Protein AF-A0A3Q3EG33-F1 (afdb_monomer)

Structure (mmCIF, N/CA/C/O backbone):
data_AF-A0A3Q3EG33-F1
#
_entry.id   AF-A0A3Q3EG33-F1
#
loop_
_atom_site.group_PDB
_atom_site.id
_atom_site.type_symbol
_atom_site.label_atom_id
_atom_site.label_alt_id
_atom_site.label_comp_id
_atom_site.label_asym_id
_atom_site.label_entity_id
_atom_site.label_seq_id
_atom_site.pdbx_PDB_ins_code
_atom_site.Cartn_x
_atom_site.Cartn_y
_atom_site.Cartn_z
_atom_site.occupancy
_atom_site.B_iso_or_equiv
_atom_site.auth_seq_id
_atom_site.auth_comp_id
_atom_site.auth_asym_id
_atom_site.auth_atom_id
_atom_site.pdbx_PDB_model_num
ATOM 1 N N . LEU A 1 1 ? 3.461 -6.370 4.558 1.00 86.25 1 LEU A N 1
ATOM 2 C CA . LEU A 1 1 ? 4.680 -6.241 3.733 1.00 86.25 1 LEU A CA 1
ATOM 3 C C . LEU A 1 1 ? 4.236 -5.823 2.349 1.00 86.25 1 LEU A C 1
ATOM 5 O O . LEU A 1 1 ? 3.315 -6.445 1.840 1.00 86.25 1 LEU A O 1
ATOM 9 N N . PHE A 1 2 ? 4.838 -4.796 1.767 1.00 89.56 2 PHE A N 1
ATOM 10 C CA . PHE A 1 2 ? 4.526 -4.351 0.405 1.00 89.56 2 PHE A CA 1
ATOM 11 C C . PHE A 1 2 ? 5.793 -3.820 -0.266 1.00 89.56 2 PHE A C 1
ATOM 13 O O . PHE A 1 2 ? 6.790 -3.593 0.417 1.00 89.56 2 PHE A O 1
ATOM 20 N N . CYS A 1 3 ? 5.762 -3.630 -1.583 1.00 91.69 3 CYS A N 1
ATOM 21 C CA . CYS A 1 3 ? 6.906 -3.127 -2.339 1.00 91.69 3 CYS A CA 1
ATOM 22 C C . CYS A 1 3 ? 6.561 -1.826 -3.065 1.00 91.69 3 CYS A C 1
ATOM 24 O O . CYS A 1 3 ? 5.438 -1.669 -3.550 1.00 91.69 3 CYS A O 1
ATOM 26 N N . THR A 1 4 ? 7.535 -0.926 -3.169 1.00 93.69 4 THR A N 1
ATOM 27 C CA . THR A 1 4 ? 7.480 0.271 -4.019 1.00 93.69 4 THR A CA 1
ATOM 28 C C . THR A 1 4 ? 8.544 0.204 -5.110 1.00 93.69 4 THR A C 1
ATOM 30 O O . THR A 1 4 ? 9.590 -0.424 -4.930 1.00 93.69 4 THR A O 1
ATOM 33 N N . LEU A 1 5 ? 8.281 0.855 -6.243 1.00 94.62 5 LEU A N 1
ATOM 34 C CA . LEU A 1 5 ? 9.214 0.964 -7.364 1.00 94.62 5 LEU A CA 1
ATOM 35 C C . LEU A 1 5 ? 9.957 2.303 -7.323 1.00 94.62 5 LEU A C 1
ATOM 37 O O . LEU A 1 5 ? 9.344 3.361 -7.176 1.00 94.62 5 LEU A O 1
ATOM 41 N N . ASN A 1 6 ? 11.280 2.257 -7.476 1.00 94.75 6 ASN A N 1
ATOM 42 C CA . ASN A 1 6 ? 12.183 3.406 -7.614 1.00 94.75 6 ASN A CA 1
ATOM 43 C C . ASN A 1 6 ? 12.183 4.399 -6.438 1.00 94.75 6 ASN A C 1
ATOM 45 O O . ASN A 1 6 ? 12.642 5.532 -6.569 1.00 94.75 6 ASN A O 1
ATOM 49 N N . THR A 1 7 ? 11.687 3.992 -5.268 1.00 94.12 7 THR A N 1
ATOM 50 C CA . THR A 1 7 ? 11.718 4.812 -4.055 1.00 94.12 7 THR A CA 1
ATOM 51 C C . THR A 1 7 ? 11.705 3.957 -2.794 1.00 94.12 7 THR A C 1
ATOM 53 O O . THR A 1 7 ? 10.902 3.036 -2.670 1.00 94.12 7 THR A O 1
ATOM 56 N N . HIS A 1 8 ? 12.561 4.301 -1.830 1.00 92.31 8 HIS A N 1
ATOM 57 C CA . HIS A 1 8 ? 12.539 3.740 -0.474 1.00 92.31 8 HIS A CA 1
ATOM 58 C C . HIS A 1 8 ? 11.489 4.414 0.421 1.00 92.31 8 HIS A C 1
ATOM 60 O O . HIS A 1 8 ? 11.266 3.978 1.548 1.00 92.31 8 HIS A O 1
ATOM 66 N N . LYS A 1 9 ? 10.872 5.513 -0.034 1.00 92.19 9 LYS A N 1
ATOM 67 C CA . LYS A 1 9 ? 9.797 6.182 0.703 1.00 92.19 9 LYS A CA 1
ATOM 68 C C . LYS A 1 9 ? 8.511 5.373 0.565 1.00 92.19 9 LYS A C 1
ATOM 70 O O . LYS A 1 9 ? 8.274 4.736 -0.459 1.00 92.19 9 LYS A O 1
ATOM 75 N N . ILE A 1 10 ? 7.665 5.432 1.590 1.00 88.19 10 ILE A N 1
ATOM 76 C CA . ILE A 1 10 ? 6.323 4.846 1.549 1.00 88.19 10 ILE A CA 1
ATOM 77 C C . ILE A 1 10 ? 5.439 5.751 0.682 1.00 88.19 10 ILE A C 1
ATOM 79 O O . ILE A 1 10 ? 4.772 6.653 1.182 1.00 88.19 10 ILE A O 1
ATOM 83 N N . ASP A 1 11 ? 5.498 5.532 -0.628 1.00 88.56 11 ASP A N 1
ATOM 84 C CA . ASP A 1 11 ? 4.695 6.215 -1.637 1.00 88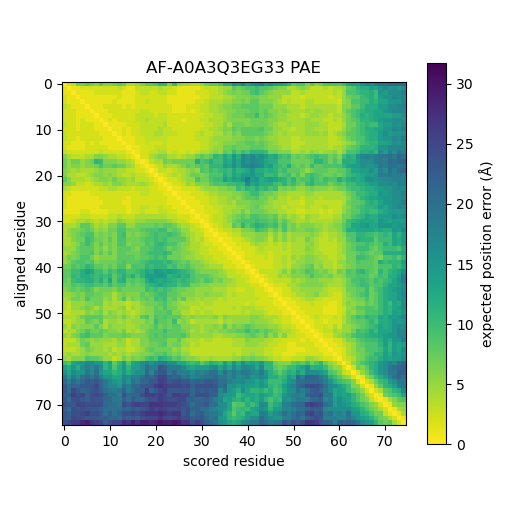.56 11 ASP A CA 1
ATOM 85 C C . ASP A 1 11 ? 3.709 5.215 -2.256 1.00 88.56 11 ASP A C 1
ATOM 87 O O . ASP A 1 11 ? 4.093 4.291 -2.977 1.00 88.56 11 ASP A O 1
ATOM 91 N N . MET A 1 12 ? 2.425 5.383 -1.933 1.00 85.12 12 MET A N 1
ATOM 92 C CA . MET A 1 12 ? 1.360 4.465 -2.346 1.00 85.12 12 MET A CA 1
ATOM 93 C C . MET A 1 12 ? 1.007 4.568 -3.836 1.00 85.12 12 MET A C 1
ATOM 95 O O . MET A 1 12 ? 0.377 3.645 -4.364 1.00 85.12 12 MET A O 1
ATOM 99 N N . ASP A 1 13 ? 1.436 5.634 -4.518 1.00 86.88 13 ASP A N 1
ATOM 100 C CA . ASP A 1 13 ? 1.298 5.778 -5.971 1.00 86.88 13 ASP A CA 1
ATOM 101 C C . ASP A 1 13 ? 2.394 5.003 -6.716 1.00 86.88 13 ASP A C 1
ATOM 103 O O . ASP A 1 13 ? 2.207 4.592 -7.860 1.00 86.88 13 ASP A O 1
ATOM 107 N N . LYS A 1 14 ? 3.518 4.729 -6.042 1.00 90.06 14 LYS A N 1
ATOM 108 C CA . LYS A 1 14 ? 4.624 3.889 -6.528 1.00 90.06 14 LYS A CA 1
ATOM 109 C C . LYS A 1 14 ? 4.536 2.439 -6.049 1.00 90.06 14 LYS A C 1
ATOM 111 O O . LYS A 1 14 ? 5.526 1.711 -6.127 1.00 90.06 14 LYS A O 1
ATOM 116 N N . LEU A 1 15 ? 3.379 2.009 -5.542 1.00 89.69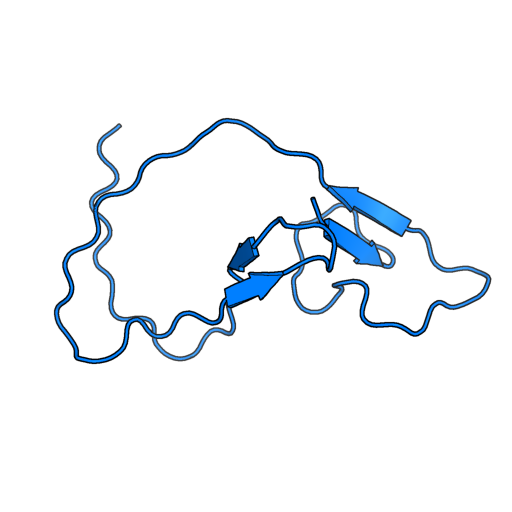 15 LEU A N 1
ATOM 117 C CA . LEU A 1 15 ? 3.148 0.628 -5.121 1.00 89.69 15 LEU A CA 1
ATOM 118 C C . LEU A 1 15 ? 3.314 -0.333 -6.307 1.00 89.69 15 LEU A C 1
ATOM 120 O O . LEU A 1 15 ? 2.793 -0.084 -7.395 1.00 89.69 15 LEU A O 1
ATOM 124 N N . LEU A 1 16 ? 3.990 -1.457 -6.078 1.00 88.31 16 LEU A N 1
ATOM 125 C C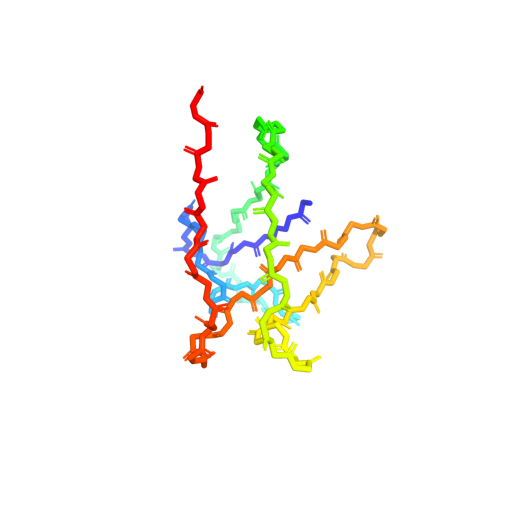A . LEU A 1 16 ? 4.129 -2.522 -7.065 1.00 88.31 16 LEU A CA 1
ATOM 126 C C . LEU A 1 16 ? 2.744 -3.055 -7.477 1.00 88.31 16 LEU A C 1
ATOM 128 O O . LEU A 1 16 ? 2.038 -3.636 -6.656 1.00 88.31 16 LEU A O 1
ATOM 132 N N . GLY A 1 17 ? 2.352 -2.831 -8.734 1.00 82.25 17 GLY A N 1
ATOM 133 C CA . GLY A 1 17 ? 0.998 -3.123 -9.227 1.00 82.25 17 GLY A CA 1
ATOM 134 C C . GLY A 1 17 ? 0.878 -4.278 -10.228 1.00 82.25 17 GLY A C 1
ATOM 135 O O . GLY A 1 17 ? -0.231 -4.746 -10.456 1.00 82.25 17 GLY A O 1
ATOM 136 N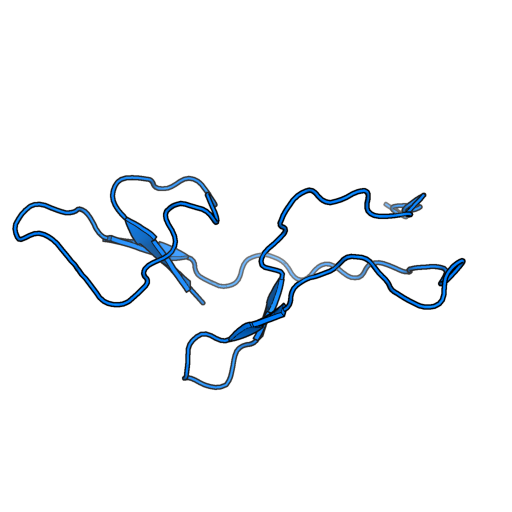 N . GLY A 1 18 ? 1.984 -4.744 -10.824 1.00 77.44 18 GLY A N 1
ATOM 137 C CA . GLY A 1 18 ? 1.992 -5.890 -11.751 1.00 77.44 18 GLY A CA 1
ATOM 138 C C . GLY A 1 18 ? 2.860 -5.716 -13.000 1.00 77.44 18 GLY A C 1
ATOM 139 O O . GLY A 1 18 ? 3.242 -6.707 -13.611 1.00 77.44 18 GLY A O 1
ATOM 140 N N . GLN A 1 19 ? 3.222 -4.482 -13.354 1.00 82.88 19 GLN A N 1
ATOM 141 C CA . GLN A 1 19 ? 4.245 -4.198 -14.366 1.00 82.88 19 GLN A CA 1
ATOM 142 C C . GLN A 1 19 ? 5.528 -3.726 -13.680 1.00 82.88 19 GLN A C 1
ATOM 144 O O . GLN A 1 19 ? 5.466 -2.951 -12.724 1.00 82.88 19 GLN A O 1
ATOM 149 N N . ILE A 1 20 ? 6.666 -4.233 -14.153 1.00 90.00 20 ILE A N 1
ATOM 150 C CA . ILE A 1 20 ? 8.009 -3.947 -13.637 1.00 90.00 20 ILE A CA 1
ATOM 151 C C . ILE A 1 20 ? 8.923 -3.757 -14.848 1.00 90.00 20 ILE A C 1
ATOM 153 O O . ILE A 1 20 ? 8.988 -4.635 -15.711 1.00 90.00 20 ILE A O 1
ATOM 157 N N . GLY A 1 21 ? 9.599 -2.615 -14.929 1.00 90.50 21 GLY A N 1
ATOM 158 C CA . GLY A 1 21 ? 10.634 -2.362 -15.924 1.00 90.50 21 GLY A CA 1
ATOM 159 C C . GLY A 1 21 ? 11.927 -3.110 -15.595 1.00 90.50 21 GLY A C 1
ATOM 160 O O . GLY A 1 21 ? 12.234 -3.360 -14.433 1.00 90.50 21 GLY A O 1
ATOM 161 N N . LEU A 1 22 ? 12.715 -3.443 -16.620 1.00 87.56 22 LEU A N 1
ATOM 162 C CA . LEU A 1 22 ? 13.985 -4.171 -16.460 1.00 87.56 22 LEU A CA 1
ATOM 163 C C . LEU A 1 22 ? 15.016 -3.439 -15.578 1.00 87.56 22 LEU A C 1
ATOM 165 O O . LEU A 1 22 ? 15.900 -4.084 -15.024 1.00 87.56 22 LEU A O 1
ATOM 169 N N . GLU A 1 23 ? 14.892 -2.121 -15.431 1.00 92.75 23 GLU A N 1
ATOM 170 C CA . GLU A 1 23 ? 1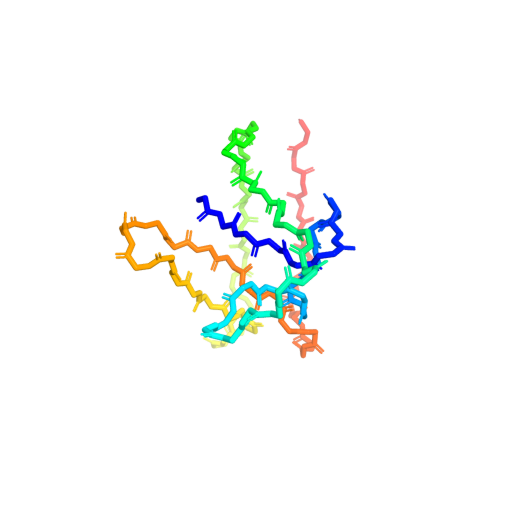5.804 -1.270 -14.654 1.00 92.75 23 GLU A CA 1
ATOM 171 C C . GLU A 1 23 ? 15.145 -0.679 -13.396 1.00 92.75 23 GLU A C 1
ATOM 173 O O . GLU A 1 23 ? 15.714 0.197 -12.744 1.00 92.75 23 GLU A O 1
ATOM 178 N N . ASP A 1 24 ? 13.943 -1.143 -13.037 1.00 92.69 24 ASP A N 1
ATOM 179 C CA . ASP A 1 24 ? 13.270 -0.658 -11.838 1.00 92.69 24 ASP A CA 1
ATOM 180 C C . ASP A 1 24 ? 13.939 -1.206 -10.571 1.00 92.69 24 ASP A C 1
ATOM 182 O O . ASP A 1 24 ? 14.123 -2.413 -10.390 1.00 92.69 24 ASP A O 1
ATOM 186 N N . PHE A 1 25 ? 14.222 -0.315 -9.626 1.00 95.06 25 PHE A N 1
ATOM 187 C CA . PHE A 1 25 ? 14.641 -0.701 -8.286 1.00 95.06 25 PHE A CA 1
ATOM 188 C C . PHE A 1 25 ? 13.425 -1.047 -7.434 1.00 95.06 25 PHE A C 1
ATOM 190 O O . PHE A 1 25 ? 12.519 -0.232 -7.250 1.00 95.06 25 PHE A O 1
ATOM 197 N N . ILE A 1 26 ? 13.430 -2.242 -6.850 1.00 94.94 26 ILE A N 1
ATOM 198 C CA . ILE A 1 26 ? 12.365 -2.697 -5.957 1.00 94.94 26 ILE A CA 1
ATOM 199 C C . ILE A 1 26 ? 12.779 -2.440 -4.511 1.00 94.94 26 ILE A C 1
ATOM 201 O O . ILE A 1 26 ? 13.801 -2.940 -4.042 1.00 94.94 26 ILE A O 1
ATOM 205 N N . PHE A 1 27 ? 11.944 -1.709 -3.779 1.00 94.56 27 PHE A N 1
ATOM 206 C CA . PHE A 1 27 ? 12.111 -1.483 -2.349 1.00 94.56 27 PHE A CA 1
ATOM 207 C C . PHE A 1 27 ? 11.047 -2.261 -1.582 1.00 94.56 27 PHE A C 1
ATOM 209 O O . PHE A 1 27 ? 9.853 -1.988 -1.709 1.00 94.56 27 PHE A O 1
ATOM 216 N N . ALA A 1 28 ? 11.479 -3.238 -0.785 1.00 93.06 28 ALA A N 1
ATOM 217 C CA . ALA A 1 28 ? 10.595 -4.041 0.050 1.00 93.06 28 ALA A CA 1
ATOM 218 C C . ALA A 1 28 ? 10.421 -3.406 1.437 1.00 93.06 28 ALA A C 1
ATOM 220 O O . ALA A 1 28 ? 11.390 -3.170 2.159 1.00 93.06 28 ALA A O 1
ATOM 221 N N . HIS A 1 29 ? 9.170 -3.181 1.835 1.00 91.56 29 HIS A N 1
ATOM 222 C CA . HIS A 1 29 ? 8.803 -2.617 3.131 1.00 91.56 29 HIS A CA 1
ATOM 223 C C . HIS A 1 29 ? 8.377 -3.722 4.092 1.00 91.56 29 HIS A C 1
ATOM 225 O O . HIS A 1 29 ? 7.363 -4.408 3.896 1.00 91.56 29 HIS A O 1
ATOM 231 N N . ILE A 1 30 ? 9.157 -3.875 5.159 1.00 89.94 30 ILE A N 1
ATOM 232 C CA . ILE A 1 30 ? 8.899 -4.826 6.240 1.00 89.94 30 ILE A CA 1
ATOM 233 C C . ILE A 1 30 ? 8.017 -4.213 7.333 1.00 89.94 30 ILE A C 1
ATOM 235 O O . ILE A 1 30 ? 7.804 -3.002 7.385 1.00 89.94 30 ILE A O 1
ATOM 239 N N . LYS A 1 31 ? 7.460 -5.058 8.209 1.00 85.50 31 LYS A N 1
ATOM 240 C CA . LYS A 1 31 ? 6.685 -4.577 9.360 1.00 85.50 31 LYS A CA 1
ATOM 241 C C . LYS A 1 31 ? 7.596 -3.757 10.280 1.00 85.50 31 LYS A C 1
ATOM 243 O O . LYS A 1 31 ? 8.639 -4.246 10.698 1.00 85.50 31 LYS A O 1
ATOM 248 N N . GLY A 1 32 ? 7.177 -2.5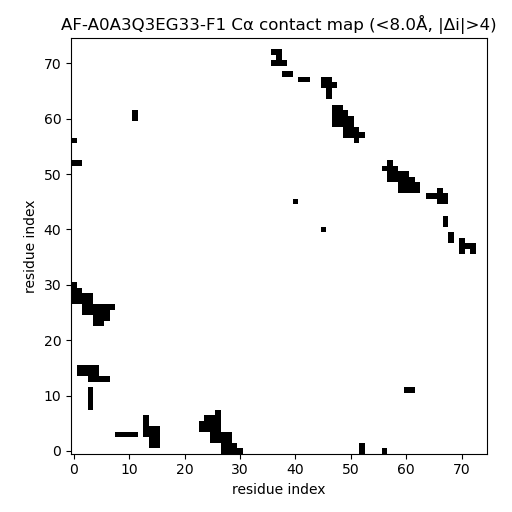31 10.583 1.00 83.94 32 GLY A N 1
ATOM 249 C CA . GLY A 1 32 ? 7.802 -1.693 11.603 1.00 83.94 32 GLY A CA 1
ATOM 250 C C . GLY A 1 32 ? 7.199 -1.926 12.990 1.00 83.94 32 GLY A C 1
ATOM 251 O O . GLY A 1 32 ? 6.620 -2.974 13.277 1.00 83.94 32 GLY A O 1
ATOM 252 N N . ILE A 1 33 ? 7.305 -0.907 13.839 1.00 89.31 33 ILE A N 1
ATOM 253 C CA . ILE A 1 33 ? 6.747 -0.901 15.196 1.00 89.31 33 ILE A CA 1
ATOM 254 C C . ILE A 1 33 ? 5.213 -0.953 15.137 1.00 89.31 33 ILE A C 1
ATOM 256 O O . ILE A 1 33 ? 4.591 -0.226 14.356 1.00 89.31 33 ILE A O 1
ATOM 260 N N . LYS A 1 34 ? 4.604 -1.793 15.984 1.00 87.19 34 LYS A N 1
ATOM 261 C CA . LYS A 1 34 ? 3.146 -1.856 16.146 1.00 87.19 34 LYS A CA 1
ATOM 262 C C . LYS A 1 34 ? 2.639 -0.516 16.686 1.00 87.19 34 LYS A C 1
ATOM 264 O O . LYS A 1 34 ? 3.146 -0.024 17.688 1.00 87.19 34 LYS A O 1
ATOM 269 N N . LYS A 1 35 ? 1.638 0.058 16.022 1.00 86.19 35 LYS A N 1
ATOM 270 C CA . LYS A 1 35 ? 0.917 1.247 16.484 1.00 86.19 35 LYS A CA 1
ATOM 271 C C . LYS A 1 35 ? -0.540 0.876 16.694 1.00 86.19 35 LYS A C 1
ATOM 273 O O . LYS A 1 35 ? -1.116 0.188 15.854 1.00 86.19 35 LYS A O 1
ATOM 278 N N . GLU A 1 36 ? -1.107 1.344 17.792 1.00 88.44 36 GLU A N 1
ATOM 279 C CA . GLU A 1 36 ? -2.530 1.236 18.094 1.00 88.44 36 GLU A CA 1
ATOM 280 C C . GLU A 1 36 ? -3.100 2.653 18.095 1.00 88.44 36 GLU A C 1
ATOM 282 O O . GLU A 1 36 ? -2.471 3.578 18.606 1.00 88.44 36 GLU A O 1
ATOM 287 N N . VAL A 1 37 ? -4.229 2.841 17.413 1.00 86.19 37 VAL A N 1
ATOM 288 C CA . VA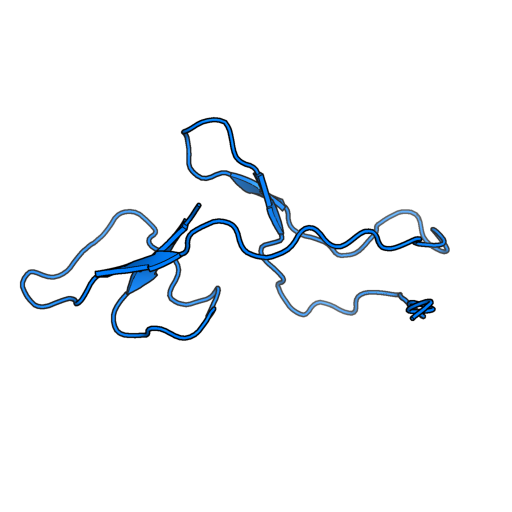L A 1 37 ? -4.884 4.143 17.261 1.00 86.19 37 VAL A CA 1
ATOM 289 C C . VAL A 1 37 ? -6.371 3.932 17.480 1.00 86.19 37 VAL A C 1
ATOM 291 O O . VAL A 1 37 ? -6.978 3.092 16.815 1.00 86.19 37 VAL A O 1
ATOM 294 N N . GLU A 1 38 ? -6.946 4.698 18.400 1.00 87.50 38 GLU A N 1
ATOM 295 C CA . GLU A 1 38 ? -8.390 4.760 18.596 1.00 87.50 38 GLU A CA 1
ATOM 296 C C . GLU A 1 38 ? -9.007 5.760 17.621 1.00 87.50 38 GLU A C 1
ATOM 298 O O . GLU A 1 38 ? -8.453 6.828 17.350 1.00 87.50 38 GLU A O 1
ATOM 303 N N . ILE A 1 39 ? -10.156 5.389 17.061 1.00 82.19 39 ILE A N 1
ATOM 304 C CA . ILE A 1 39 ? -10.822 6.147 16.010 1.00 82.19 39 ILE A CA 1
ATOM 305 C C . ILE A 1 39 ? -12.306 6.284 16.364 1.00 82.19 39 ILE A C 1
ATOM 307 O O . ILE A 1 39 ? -12.993 5.281 16.555 1.00 82.19 39 ILE A O 1
ATOM 311 N N . TYR A 1 40 ? -12.810 7.520 16.412 1.00 86.94 40 TYR A N 1
ATOM 312 C CA . TYR A 1 40 ? -14.240 7.797 16.554 1.00 86.94 40 TYR A CA 1
ATOM 313 C C . TYR A 1 40 ? -14.904 7.844 15.176 1.00 86.94 40 TYR A C 1
ATOM 315 O O . TYR A 1 40 ? -14.535 8.659 14.333 1.00 86.94 40 TYR A O 1
ATOM 323 N N . LYS A 1 41 ? -15.888 6.971 14.939 1.00 82.94 41 LYS A N 1
ATOM 324 C CA . LYS A 1 41 ? -16.647 6.941 13.686 1.00 82.94 41 LYS A CA 1
ATOM 325 C C . LYS A 1 41 ? -17.758 7.997 13.725 1.00 82.94 41 LYS A C 1
ATOM 327 O O . LYS A 1 41 ? -18.824 7.744 14.275 1.00 82.94 41 LYS A O 1
ATOM 332 N N . SER A 1 42 ? -17.495 9.167 13.147 1.00 82.81 42 SER A N 1
ATOM 333 C CA . SER A 1 42 ? -18.452 10.281 13.039 1.00 82.81 42 SER A CA 1
ATOM 334 C C . SER A 1 42 ? -19.353 10.214 11.803 1.00 82.81 42 SER A C 1
ATOM 336 O O . SER A 1 42 ? -20.393 10.864 11.779 1.00 82.81 42 SER A O 1
ATOM 338 N N . GLU A 1 43 ? -18.968 9.436 10.791 1.00 85.38 43 GLU A N 1
ATOM 339 C CA . GLU A 1 43 ? -19.674 9.301 9.511 1.00 85.38 43 GLU A CA 1
ATOM 340 C C . GLU A 1 43 ? -19.823 7.828 9.109 1.00 85.38 43 GLU A C 1
ATOM 342 O O . GLU A 1 43 ? -19.124 6.949 9.621 1.00 85.38 43 GLU A O 1
ATOM 347 N N . ASP A 1 44 ? -20.712 7.542 8.153 1.00 82.31 44 ASP A N 1
ATOM 348 C CA . ASP A 1 44 ? -20.985 6.176 7.688 1.00 82.31 44 ASP A CA 1
ATOM 349 C C . ASP A 1 44 ? -19.762 5.502 7.048 1.00 82.31 44 ASP A C 1
ATOM 351 O O . ASP A 1 44 ? -19.553 4.293 7.226 1.00 82.31 44 ASP A O 1
ATOM 355 N N . ALA A 1 45 ? -18.922 6.290 6.370 1.00 81.88 45 ALA A N 1
ATOM 356 C CA . ALA A 1 45 ? -17.695 5.852 5.719 1.00 81.88 45 ALA A CA 1
ATOM 357 C C . ALA A 1 45 ? -16.455 6.492 6.361 1.00 81.88 45 ALA A C 1
ATOM 359 O O . ALA A 1 45 ? -16.431 7.674 6.671 1.00 81.88 45 ALA A O 1
ATOM 360 N N . LEU A 1 46 ? -15.383 5.708 6.499 1.00 82.25 46 LEU A N 1
ATOM 361 C CA . LEU A 1 46 ? -14.112 6.170 7.074 1.00 82.25 46 LEU A CA 1
ATOM 362 C C . LEU A 1 46 ? -13.213 6.908 6.063 1.00 82.25 46 LEU A C 1
ATOM 364 O O . LEU A 1 46 ? -12.136 7.369 6.430 1.00 82.25 46 LEU A O 1
ATOM 368 N N . GLY A 1 47 ? -13.578 6.924 4.777 1.00 81.00 47 GLY A N 1
ATOM 369 C CA . GLY A 1 47 ? -12.728 7.458 3.703 1.00 81.00 47 GLY A CA 1
ATOM 370 C C . GLY A 1 47 ? -11.417 6.685 3.483 1.00 81.00 47 GLY A C 1
ATOM 371 O O . GLY A 1 47 ? -10.496 7.187 2.843 1.00 81.00 47 GLY A O 1
ATOM 372 N N . LEU A 1 48 ? -11.296 5.464 4.014 1.00 83.62 48 LEU A N 1
ATOM 373 C CA . LEU A 1 48 ? -10.095 4.637 3.890 1.00 83.62 48 LEU A CA 1
ATOM 374 C C . LEU A 1 48 ? -10.240 3.638 2.743 1.00 83.62 48 LEU A C 1
ATOM 376 O O . LEU A 1 48 ? -11.257 2.961 2.621 1.00 83.62 48 LEU A O 1
ATOM 380 N N . THR A 1 49 ? -9.184 3.487 1.946 1.00 85.25 49 THR A N 1
ATOM 381 C CA . THR A 1 49 ? -9.049 2.354 1.023 1.00 85.25 49 THR A CA 1
ATOM 382 C C . THR A 1 49 ? -8.077 1.345 1.624 1.00 85.25 49 THR A C 1
ATOM 384 O O . THR A 1 49 ? -6.955 1.695 1.992 1.00 85.25 49 THR A O 1
ATOM 387 N N . ILE A 1 50 ? -8.508 0.091 1.738 1.00 87.62 50 ILE A N 1
ATOM 388 C CA . ILE A 1 50 ? -7.698 -1.029 2.229 1.00 87.62 50 ILE A CA 1
ATOM 389 C C . ILE A 1 50 ? -7.349 -1.910 1.030 1.00 87.62 50 ILE A C 1
ATOM 391 O O . ILE A 1 50 ? -8.189 -2.154 0.170 1.00 87.62 50 ILE A O 1
ATOM 395 N N . THR A 1 51 ? -6.106 -2.368 0.968 1.00 87.69 51 THR A N 1
ATOM 396 C CA . THR A 1 51 ? -5.604 -3.304 -0.042 1.00 87.69 51 THR A CA 1
ATOM 397 C C . THR A 1 51 ? -4.803 -4.393 0.656 1.00 87.69 51 THR A C 1
ATOM 399 O O . THR A 1 51 ? -4.343 -4.197 1.778 1.00 87.69 51 THR A O 1
ATOM 402 N N . ASP A 1 52 ? -4.592 -5.528 0.010 1.00 88.56 52 ASP A N 1
ATOM 403 C CA . ASP A 1 52 ? -3.695 -6.570 0.498 1.00 88.56 52 ASP A CA 1
ATOM 404 C C . ASP A 1 52 ? -2.520 -6.803 -0.456 1.00 88.56 52 ASP A C 1
ATOM 406 O O . ASP A 1 52 ? -2.443 -6.226 -1.541 1.00 88.56 52 ASP A O 1
ATOM 410 N N . ASN A 1 53 ? -1.550 -7.593 0.001 1.00 86.81 53 ASN A N 1
ATOM 411 C CA . ASN A 1 53 ? -0.367 -7.970 -0.769 1.00 86.81 53 ASN A CA 1
ATOM 412 C C . ASN A 1 53 ? -0.464 -9.373 -1.402 1.00 86.81 53 ASN A C 1
ATOM 414 O O . ASN A 1 53 ? 0.570 -9.944 -1.742 1.00 86.81 53 ASN A O 1
ATOM 418 N N . GLY A 1 54 ? -1.655 -9.976 -1.471 1.00 83.56 54 GLY A N 1
ATOM 419 C CA . GLY A 1 54 ? -1.877 -11.334 -1.973 1.00 83.56 54 GLY A CA 1
ATOM 420 C C . GLY A 1 54 ? -1.341 -12.457 -1.077 1.00 83.56 54 GLY A C 1
ATOM 421 O O . GLY A 1 54 ? -1.414 -13.622 -1.452 1.00 83.56 54 GLY A O 1
ATOM 422 N N . ALA A 1 55 ? -0.800 -12.135 0.104 1.00 87.25 55 ALA A N 1
ATOM 423 C CA . ALA A 1 55 ? -0.149 -13.086 1.012 1.00 87.25 55 ALA A CA 1
ATOM 424 C C . ALA A 1 55 ? -0.671 -12.971 2.457 1.00 87.25 55 ALA A C 1
ATOM 426 O O . ALA A 1 55 ? 0.067 -13.181 3.420 1.00 87.25 55 ALA A O 1
ATOM 427 N N . GLY A 1 56 ? -1.942 -12.586 2.613 1.00 87.00 56 GLY A N 1
ATOM 428 C CA . GLY A 1 56 ? -2.617 -12.518 3.914 1.00 87.00 56 GLY A CA 1
ATOM 429 C C . GLY A 1 56 ? -2.298 -11.275 4.751 1.00 87.00 56 GLY A C 1
ATOM 430 O O . GLY A 1 56 ? -2.630 -11.243 5.935 1.00 87.00 56 GLY A O 1
ATOM 431 N N . TYR A 1 57 ? -1.675 -10.242 4.170 1.00 87.50 57 TYR A N 1
ATOM 432 C CA . TYR A 1 57 ? -1.441 -8.968 4.854 1.00 87.50 57 TYR A CA 1
ATOM 433 C C . TYR A 1 57 ? -2.176 -7.818 4.170 1.00 87.50 57 TYR A C 1
ATOM 435 O O . TYR A 1 57 ? -1.772 -7.366 3.100 1.00 87.50 57 TYR A O 1
ATOM 443 N N . ALA A 1 58 ? -3.202 -7.301 4.846 1.00 88.38 58 ALA A N 1
ATOM 444 C CA . ALA A 1 58 ? -3.881 -6.070 4.466 1.00 88.38 58 ALA A CA 1
ATOM 445 C C . ALA A 1 58 ? -3.135 -4.828 4.986 1.00 88.38 58 ALA A C 1
ATOM 447 O O . ALA A 1 58 ? -2.498 -4.853 6.043 1.00 88.38 58 ALA A O 1
ATOM 448 N N . PHE A 1 59 ? -3.218 -3.732 4.241 1.00 87.06 59 PHE A N 1
ATOM 449 C CA . PHE A 1 59 ? -2.682 -2.423 4.583 1.00 87.06 59 PHE A CA 1
ATOM 450 C C . PHE A 1 59 ? -3.553 -1.306 3.993 1.00 87.06 59 PHE A C 1
ATOM 452 O O . PHE A 1 59 ? -4.292 -1.497 3.029 1.00 87.06 59 PHE A O 1
ATOM 459 N N . ILE A 1 60 ? -3.482 -0.117 4.590 1.00 86.50 60 ILE A N 1
ATOM 460 C CA . ILE A 1 60 ? -4.245 1.047 4.130 1.00 86.50 60 ILE A CA 1
ATOM 461 C C . ILE A 1 60 ? -3.499 1.690 2.956 1.00 86.50 60 ILE A C 1
ATOM 463 O O . ILE A 1 60 ? -2.357 2.128 3.102 1.00 86.50 60 ILE A O 1
ATOM 467 N N . LYS A 1 61 ? -4.164 1.791 1.804 1.00 80.44 61 LYS A N 1
ATOM 468 C CA . LYS A 1 61 ? -3.721 2.559 0.638 1.00 80.44 61 LYS A CA 1
ATOM 469 C C . LYS A 1 61 ? -4.443 3.902 0.662 1.00 80.44 61 LYS A C 1
ATOM 471 O O . LYS A 1 61 ? -5.513 4.046 0.083 1.00 80.44 61 LYS A O 1
ATOM 476 N N . VAL A 1 62 ? -3.903 4.878 1.388 1.00 71.06 62 VAL A N 1
ATOM 477 C CA . VAL A 1 62 ? -4.546 6.195 1.516 1.00 71.06 62 VAL A CA 1
ATOM 478 C C . VAL A 1 62 ? -4.593 6.872 0.144 1.00 71.06 62 VAL A C 1
ATOM 480 O O . VAL A 1 62 ? -3.566 7.312 -0.361 1.00 71.06 62 VAL A O 1
ATOM 483 N N . ARG A 1 63 ? -5.785 6.995 -0.446 1.00 56.25 63 ARG A N 1
ATOM 484 C CA . ARG A 1 63 ? -6.068 8.061 -1.411 1.00 56.25 63 ARG A CA 1
ATOM 485 C C . ARG A 1 63 ? -6.655 9.216 -0.621 1.00 56.25 63 ARG A C 1
ATOM 487 O O . ARG A 1 63 ? -7.549 9.013 0.192 1.00 56.25 63 ARG A O 1
ATOM 494 N N . ARG A 1 64 ? -6.110 10.415 -0.804 1.00 51.56 64 ARG A N 1
ATOM 495 C CA . ARG A 1 64 ? -6.551 11.611 -0.085 1.00 51.56 64 ARG A CA 1
ATOM 496 C C . ARG A 1 64 ? -7.889 12.079 -0.664 1.00 51.56 64 ARG A C 1
ATOM 498 O O . ARG A 1 64 ? -7.932 13.003 -1.461 1.00 51.56 64 ARG A O 1
ATOM 505 N N . THR A 1 65 ? -8.968 11.410 -0.293 1.00 46.75 65 THR A N 1
ATOM 506 C CA . THR A 1 65 ? -10.329 11.934 -0.410 1.00 46.75 65 THR A CA 1
ATOM 507 C C . THR A 1 65 ? -10.779 12.190 1.014 1.00 46.75 65 THR A C 1
ATOM 509 O O . THR A 1 65 ? -10.882 11.233 1.772 1.00 46.75 65 THR A O 1
ATOM 512 N N . GLU A 1 66 ? -10.870 13.471 1.379 1.00 48.38 66 GLU A N 1
ATOM 513 C CA . GLU A 1 66 ? -11.404 14.025 2.637 1.00 48.38 66 GLU A CA 1
ATOM 514 C C . GLU A 1 66 ? -11.719 12.975 3.717 1.00 48.38 66 GLU A C 1
ATOM 516 O O . GLU A 1 66 ? -12.852 12.538 3.883 1.00 48.38 66 GLU A O 1
ATOM 521 N N . ALA A 1 67 ? -10.689 12.511 4.430 1.00 49.75 67 ALA A N 1
ATOM 522 C CA . ALA A 1 67 ? -10.886 11.600 5.549 1.00 49.75 67 ALA A CA 1
ATOM 523 C C . ALA A 1 67 ? -11.286 12.426 6.777 1.00 49.75 67 ALA A C 1
ATOM 525 O O . ALA A 1 67 ? -10.504 13.251 7.258 1.00 49.75 67 ALA A O 1
ATOM 526 N N . CYS A 1 68 ? -12.496 12.204 7.280 1.00 48.50 68 CYS A N 1
ATOM 527 C CA . CYS A 1 68 ? -12.990 12.792 8.517 1.00 48.50 68 CYS A CA 1
ATOM 528 C C . CYS A 1 68 ? -12.306 12.105 9.709 1.00 48.50 68 CYS A C 1
ATOM 530 O O . CYS A 1 68 ? -12.797 11.079 10.156 1.00 48.50 68 CYS A O 1
ATOM 532 N N . TYR A 1 69 ? -11.168 12.616 10.209 1.00 53.41 69 TYR A N 1
ATOM 533 C CA . TYR A 1 69 ? -10.654 12.196 11.524 1.00 53.41 69 TYR A CA 1
ATOM 534 C C . TYR A 1 69 ? -9.913 13.284 12.305 1.00 53.41 69 TYR A C 1
ATOM 536 O O . TYR A 1 69 ? -8.807 13.675 11.920 1.00 53.41 69 TYR A O 1
ATOM 544 N N . PRO A 1 70 ? -10.415 13.660 13.495 1.00 45.28 70 PRO A N 1
ATOM 545 C CA . PRO A 1 70 ? -9.570 14.086 14.595 1.00 45.28 70 PRO A CA 1
ATOM 546 C C . PRO A 1 70 ? -9.014 12.829 15.289 1.00 45.28 70 PRO A C 1
ATOM 548 O O . PRO A 1 70 ? -9.674 12.212 16.120 1.00 45.28 70 PRO A O 1
ATOM 551 N N . ALA A 1 71 ? -7.804 12.401 14.925 1.00 44.91 71 ALA A N 1
ATOM 552 C CA . ALA A 1 71 ? -7.113 11.336 15.648 1.00 44.91 71 ALA A CA 1
ATOM 553 C C . ALA A 1 71 ? -6.456 11.921 16.909 1.00 44.91 71 ALA A C 1
ATOM 555 O O . ALA A 1 71 ? -5.473 12.659 16.814 1.00 44.91 71 ALA A O 1
ATOM 556 N N . HIS A 1 72 ? -6.966 11.583 18.095 1.00 44.34 72 HIS A N 1
ATOM 557 C CA . HIS A 1 72 ? -6.219 11.789 19.334 1.00 44.34 72 HIS A CA 1
ATOM 558 C C . HIS A 1 72 ? -5.149 10.700 19.432 1.00 44.34 72 HIS A C 1
ATOM 560 O O . HIS A 1 72 ? -5.410 9.566 19.822 1.00 44.34 72 HIS A O 1
ATOM 566 N N . ILE A 1 73 ? -3.925 11.039 19.028 1.00 43.03 73 ILE A N 1
ATOM 567 C CA . ILE A 1 73 ? -2.757 10.192 19.273 1.00 43.03 73 ILE A CA 1
ATOM 568 C C . ILE A 1 73 ? -2.430 10.321 20.761 1.00 43.03 73 ILE A C 1
ATOM 570 O O . ILE A 1 73 ? -1.780 11.284 21.172 1.00 43.03 73 ILE A O 1
ATOM 574 N N . HIS A 1 74 ? -2.888 9.371 21.573 1.00 35.28 74 HIS A N 1
ATOM 575 C CA . HIS A 1 74 ? -2.349 9.210 22.918 1.00 35.28 74 HIS A CA 1
ATOM 576 C C . HIS A 1 74 ? -0.901 8.708 22.792 1.00 35.28 74 HIS A C 1
ATOM 578 O O . HIS A 1 74 ? -0.648 7.653 22.209 1.00 35.28 74 HIS A O 1
ATOM 584 N N . ARG A 1 75 ? 0.045 9.552 23.226 1.00 37.03 75 ARG A N 1
ATOM 585 C CA . ARG A 1 75 ? 1.468 9.218 23.374 1.00 37.03 75 ARG A CA 1
ATOM 586 C C . ARG A 1 75 ? 1.696 8.382 24.621 1.00 37.03 75 ARG A C 1
ATOM 588 O O . ARG A 1 75 ? 1.007 8.66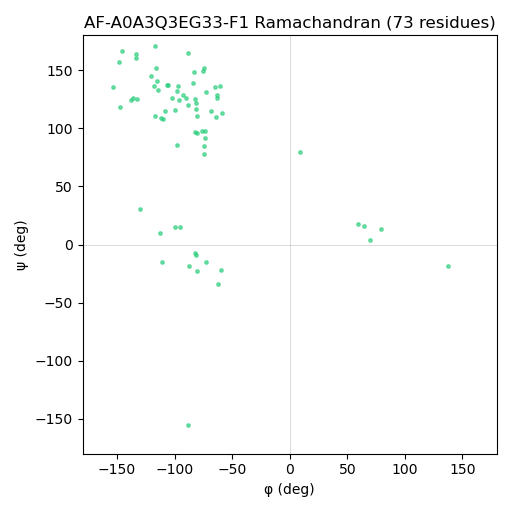4 25.625 1.00 37.03 75 ARG A O 1
#

Secondary structure (DSSP, 8-state):
-EEEES-SS--GGGB--S---TTPPEEEE-------------SS-----EEE-SSS-EEE----S----------

InterPro domains:
  IPR017379 PDZ domain-cont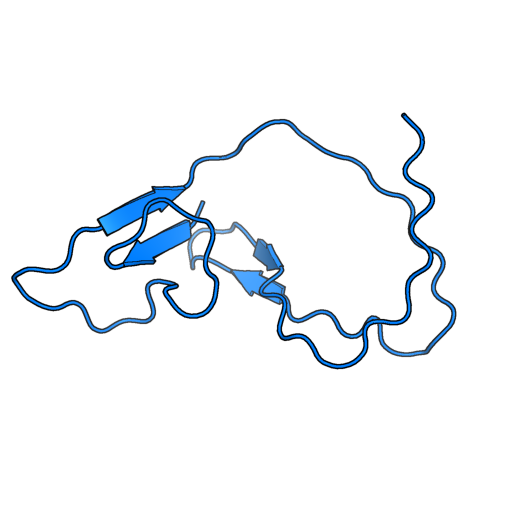aining protein GIPC1/2/3 [PTHR12259] (1-62)
  IPR056814 GIPC1-3, GH1 domain [PF25083] (1-28)

Solvent-accessible surface area (backbone atoms only — not comparable to full-atom values): 5271 Å² total; per-residue (Å²): 94,56,43,19,51,73,38,88,61,98,44,77,89,38,42,71,80,85,80,80,62,98,84,59,47,79,31,79,44,71,86,73,84,91,80,86,80,68,79,78,83,87,56,99,66,71,50,73,40,76,45,65,60,90,75,90,38,74,46,78,49,80,57,96,51,86,57,83,69,89,69,71,79,83,126

Mean predicted aligned error: 8.13 Å

Nearest PDB structures (foldseek):
  5v6t-assembly1_B  TM=6.461E-01  e=4.490E-05  Mus musculus

Foldseek 3Di:
DFKFWPDLDPDLVRTDDPDDDPPIDIHDDDDDDDDDWDWDCPDPDQQWDWDAPVPPDIDTSDDPDDGDTPTPPDD

Organism: NCBI:txid56723

pLDDT: mean 80.35, std 16.22, range [35.28, 95.06]

Sequence (75 aa):
LFCTLNTHKIDMDKLLGGQIGLEDFIFAHIKGIKKEVEIYKSEDALGLTITDNGAGYAFIKVRRTEACYPAHIHR

Radius of gyration: 14.94 Å; Cα contacts (8 Å, |Δi|>4): 87; chains: 1; bounding box: 37×27×40 Å